Protein AF-A0A2U1YLT1-F1 (afdb_monomer_lite)

Structure (mmCIF, N/CA/C/O backbone):
data_AF-A0A2U1YLT1-F1
#
_entry.id   AF-A0A2U1YLT1-F1
#
loop_
_atom_site.group_PDB
_atom_site.id
_atom_site.type_symbol
_atom_site.label_atom_id
_atom_site.label_alt_id
_atom_site.label_comp_id
_atom_site.label_asym_id
_atom_site.label_entity_id
_atom_site.label_seq_id
_atom_site.pdbx_PDB_ins_code
_atom_site.Cartn_x
_atom_site.Cartn_y
_atom_site.Cartn_z
_atom_site.occupancy
_atom_site.B_iso_or_equiv
_atom_site.auth_seq_id
_atom_site.auth_comp_id
_atom_site.auth_asym_id
_atom_site.auth_atom_id
_atom_site.pdbx_PDB_model_num
ATOM 1 N N . MET A 1 1 ? -6.063 -16.477 11.594 1.00 53.56 1 MET A N 1
ATOM 2 C CA . MET A 1 1 ? -4.816 -16.171 10.864 1.00 53.56 1 MET A CA 1
ATOM 3 C C . MET A 1 1 ? -4.331 -14.795 11.285 1.00 53.56 1 MET A C 1
ATOM 5 O O . MET A 1 1 ? -5.065 -13.827 11.121 1.00 53.56 1 MET A O 1
ATOM 9 N N . THR A 1 2 ? -3.159 -14.718 11.905 1.00 67.62 2 THR A N 1
ATOM 10 C CA . THR A 1 2 ? -2.501 -13.465 12.298 1.00 67.62 2 THR A CA 1
ATOM 11 C C . THR A 1 2 ? -1.670 -12.962 11.119 1.00 67.62 2 THR A C 1
ATOM 13 O O . THR A 1 2 ? -0.755 -13.653 10.680 1.00 67.62 2 THR A O 1
ATOM 16 N N . SER A 1 3 ? -2.010 -11.790 10.576 1.00 83.56 3 SER A N 1
ATOM 17 C CA . SER A 1 3 ? -1.173 -11.070 9.610 1.00 83.56 3 SER A CA 1
ATOM 18 C C . SER A 1 3 ? -0.274 -10.082 10.352 1.00 83.56 3 SER A C 1
ATOM 20 O O . SER A 1 3 ? -0.711 -9.427 11.304 1.00 83.56 3 SER A O 1
ATOM 22 N N . GLN A 1 4 ? 0.992 -9.979 9.946 1.00 93.56 4 GLN A N 1
ATOM 23 C CA . GLN A 1 4 ? 1.921 -9.019 10.543 1.00 93.56 4 GLN A CA 1
ATOM 24 C C . GLN A 1 4 ? 1.755 -7.662 9.859 1.00 93.56 4 GLN A C 1
ATOM 26 O O . GLN A 1 4 ? 1.951 -7.542 8.651 1.00 93.56 4 GLN A O 1
ATOM 31 N N . LEU A 1 5 ? 1.403 -6.629 10.627 1.00 95.88 5 LEU A N 1
ATOM 32 C CA . LEU A 1 5 ? 1.296 -5.265 10.113 1.00 95.88 5 LEU A CA 1
ATOM 33 C C . LEU A 1 5 ? 2.694 -4.697 9.838 1.00 95.88 5 LEU A C 1
ATOM 35 O O . LEU A 1 5 ? 3.489 -4.558 10.764 1.00 95.88 5 LEU A O 1
ATOM 39 N N . LEU A 1 6 ? 2.963 -4.329 8.586 1.00 96.50 6 LEU A N 1
ATOM 40 C CA . LEU A 1 6 ? 4.212 -3.684 8.175 1.00 96.50 6 LEU A CA 1
ATOM 41 C C . LEU A 1 6 ? 4.083 -2.161 8.165 1.00 96.50 6 LEU A C 1
ATOM 43 O O . LEU A 1 6 ? 4.964 -1.457 8.649 1.00 96.50 6 LEU A O 1
ATOM 47 N N . ALA A 1 7 ? 2.973 -1.643 7.637 1.00 97.31 7 ALA A N 1
ATOM 48 C CA . ALA A 1 7 ? 2.704 -0.209 7.596 1.00 97.31 7 ALA A CA 1
ATOM 49 C C . ALA A 1 7 ? 1.202 0.091 7.579 1.00 97.31 7 ALA A C 1
ATOM 51 O O . ALA A 1 7 ? 0.380 -0.736 7.178 1.00 97.31 7 ALA A O 1
ATOM 52 N N . SER A 1 8 ? 0.825 1.307 7.981 1.00 97.69 8 SER A N 1
ATOM 53 C CA . SER A 1 8 ? -0.549 1.784 7.844 1.00 97.69 8 SER A CA 1
ATOM 54 C C . SER A 1 8 ? -0.614 3.273 7.543 1.00 97.69 8 SER A C 1
ATOM 56 O O . SER A 1 8 ? 0.020 4.074 8.227 1.00 97.69 8 SER A O 1
ATOM 58 N N . ALA A 1 9 ? -1.477 3.659 6.606 1.00 97.88 9 ALA A N 1
ATOM 59 C CA . ALA A 1 9 ? -1.624 5.036 6.148 1.00 97.88 9 ALA A CA 1
ATOM 60 C C . ALA A 1 9 ? -3.097 5.413 5.894 1.00 97.88 9 ALA A C 1
ATOM 62 O O . ALA A 1 9 ? -3.924 4.527 5.675 1.00 97.88 9 ALA A O 1
ATOM 63 N N . PRO A 1 10 ? -3.463 6.707 5.927 1.00 97.56 10 PRO A N 1
ATOM 64 C CA . PRO A 1 10 ? -4.837 7.141 5.676 1.00 97.56 10 PRO A CA 1
ATOM 65 C C . PRO A 1 10 ? -5.190 7.260 4.179 1.00 97.56 10 PRO A C 1
ATOM 67 O O . PRO A 1 10 ? -6.355 7.468 3.856 1.00 97.56 10 PRO A O 1
ATOM 70 N N . SER A 1 11 ? -4.228 7.109 3.262 1.00 97.88 11 SER A N 1
ATOM 71 C CA . SER A 1 11 ? -4.439 7.226 1.810 1.00 97.88 11 SER A CA 1
ATOM 72 C C . SER A 1 11 ? -3.653 6.178 1.013 1.00 97.88 11 SER A C 1
ATOM 74 O O . SER A 1 11 ? -2.680 5.619 1.526 1.00 97.88 11 SER A O 1
ATOM 76 N N . ILE A 1 12 ? -4.066 5.947 -0.242 1.00 97.69 12 ILE A N 1
ATOM 77 C CA . ILE A 1 12 ? -3.3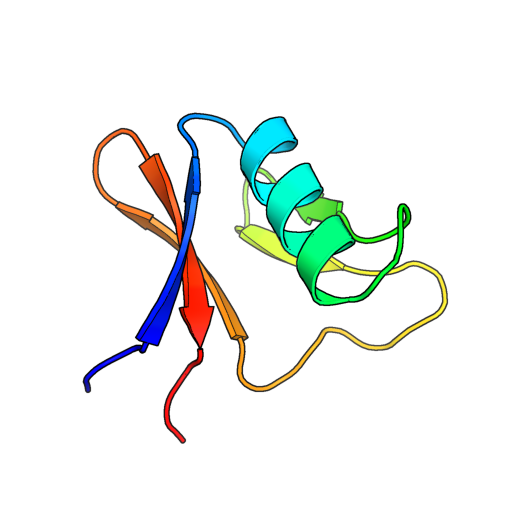72 5.064 -1.198 1.00 97.69 12 ILE A CA 1
ATOM 78 C C . ILE A 1 12 ? -1.935 5.546 -1.421 1.00 97.69 12 ILE A C 1
ATOM 80 O O . ILE A 1 12 ? -0.990 4.816 -1.146 1.00 97.69 12 ILE A O 1
ATOM 84 N N . ARG A 1 13 ? -1.756 6.822 -1.769 1.00 97.50 13 ARG A N 1
ATOM 85 C CA . ARG A 1 13 ? -0.429 7.416 -1.974 1.00 97.50 13 ARG A CA 1
ATOM 86 C C . ARG A 1 13 ? 0.527 7.186 -0.796 1.00 97.50 13 ARG A C 1
ATOM 88 O O . ARG A 1 13 ? 1.680 6.821 -0.983 1.00 97.50 13 ARG A O 1
ATOM 95 N N . GLN A 1 14 ? 0.065 7.378 0.439 1.00 98.00 14 GLN A N 1
ATOM 96 C CA . GLN A 1 14 ? 0.940 7.213 1.607 1.00 98.00 14 GLN A CA 1
ATOM 97 C C . GLN A 1 14 ? 1.240 5.742 1.933 1.00 98.00 14 GLN A C 1
ATOM 99 O O . GLN A 1 14 ? 2.300 5.447 2.496 1.00 98.00 14 GLN A O 1
ATOM 104 N N . ILE A 1 15 ? 0.337 4.805 1.603 1.00 98.19 15 ILE A N 1
ATOM 105 C CA . ILE A 1 15 ? 0.663 3.379 1.737 1.00 98.19 15 ILE A CA 1
ATOM 106 C C . ILE A 1 15 ? 1.628 2.943 0.631 1.00 98.19 15 ILE A C 1
ATOM 108 O O . ILE A 1 15 ? 2.570 2.218 0.933 1.00 98.19 15 ILE A O 1
ATOM 112 N N . GLU A 1 16 ? 1.490 3.467 -0.591 1.00 97.94 16 GLU A N 1
ATOM 113 C CA . GLU A 1 16 ? 2.463 3.273 -1.672 1.00 97.94 16 GLU A CA 1
ATOM 114 C C . GLU A 1 16 ? 3.852 3.762 -1.267 1.00 97.94 16 GLU A C 1
ATOM 116 O O . GLU A 1 16 ? 4.819 3.032 -1.443 1.00 97.94 16 GLU A O 1
ATOM 121 N N . GLU A 1 17 ? 3.977 4.953 -0.674 1.00 98.00 17 GLU A N 1
ATOM 122 C CA . GLU A 1 17 ? 5.260 5.467 -0.167 1.00 98.00 17 GLU A CA 1
ATOM 123 C C . GLU A 1 17 ? 5.887 4.522 0.870 1.00 98.00 17 GLU A C 1
ATOM 125 O O . GLU A 1 17 ? 7.100 4.314 0.882 1.00 98.00 17 GLU A O 1
ATOM 130 N N . SER A 1 18 ? 5.066 3.917 1.732 1.00 98.00 18 SER A N 1
ATOM 131 C CA . 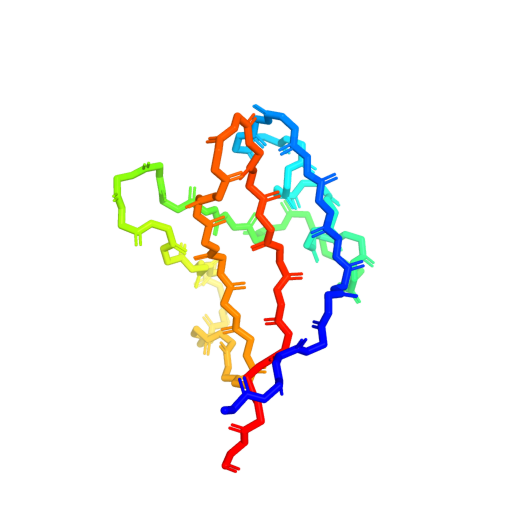SER A 1 18 ? 5.533 2.954 2.737 1.00 98.00 18 SER A CA 1
ATOM 132 C C . SER A 1 18 ? 6.003 1.642 2.100 1.00 98.00 18 SER A C 1
ATOM 134 O O . SER A 1 18 ? 7.038 1.103 2.485 1.00 98.00 18 SER A O 1
ATOM 136 N N . ILE A 1 19 ? 5.269 1.154 1.101 1.00 97.38 19 ILE A N 1
ATOM 137 C CA . ILE A 1 19 ? 5.600 -0.046 0.325 1.00 97.38 19 ILE A CA 1
ATOM 138 C C . ILE A 1 19 ? 6.905 0.152 -0.459 1.00 97.38 19 ILE A C 1
ATOM 140 O O . ILE A 1 19 ? 7.802 -0.687 -0.433 1.00 97.38 19 ILE A O 1
ATOM 144 N N . ASN A 1 20 ? 7.039 1.302 -1.108 1.00 97.44 20 ASN A N 1
ATOM 145 C CA . ASN A 1 20 ? 8.227 1.707 -1.847 1.00 97.44 20 ASN A CA 1
ATOM 146 C C . ASN A 1 20 ? 9.465 1.777 -0.937 1.00 97.44 20 ASN A C 1
ATOM 148 O O . ASN A 1 20 ? 10.510 1.221 -1.273 1.00 97.44 20 ASN A O 1
ATOM 152 N N . LYS A 1 21 ? 9.327 2.329 0.278 1.00 97.25 21 LYS A N 1
ATOM 153 C CA . LYS A 1 21 ? 10.390 2.294 1.299 1.00 97.25 21 LYS A CA 1
ATOM 154 C C . LYS A 1 21 ? 10.764 0.875 1.723 1.00 97.25 21 LYS A C 1
ATOM 156 O O . LYS A 1 21 ? 11.948 0.597 1.875 1.00 97.25 21 LYS A O 1
ATOM 161 N N . PHE A 1 22 ? 9.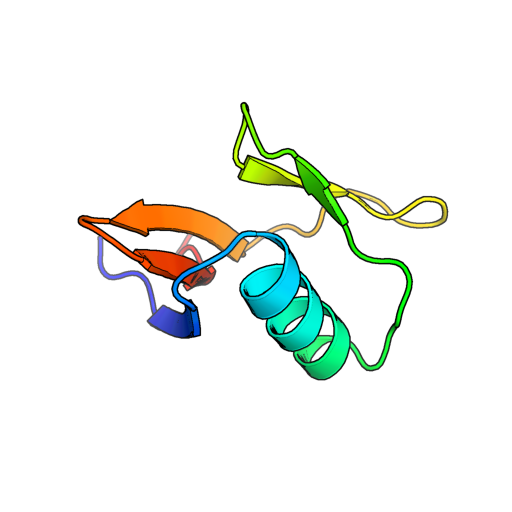786 -0.015 1.897 1.00 95.44 22 PHE A N 1
ATOM 162 C CA . PHE A 1 22 ? 10.034 -1.402 2.303 1.00 95.44 22 PHE A CA 1
ATOM 163 C C . PHE A 1 22 ? 10.914 -2.161 1.296 1.00 95.44 22 PHE A C 1
ATOM 165 O O . PHE A 1 22 ? 11.784 -2.926 1.700 1.00 95.44 22 PHE A O 1
ATOM 172 N N . TRP A 1 23 ? 10.736 -1.910 -0.004 1.00 94.88 23 TRP A N 1
ATOM 173 C CA . TRP A 1 23 ? 11.527 -2.543 -1.067 1.00 94.88 23 TRP A CA 1
ATOM 174 C C . TRP A 1 23 ? 12.612 -1.653 -1.685 1.00 94.88 23 TRP A C 1
ATOM 176 O O . TRP A 1 23 ? 13.147 -2.013 -2.735 1.00 94.88 23 TRP A O 1
ATOM 186 N N . CYS A 1 24 ? 12.938 -0.512 -1.071 1.00 95.25 24 CYS A N 1
ATOM 187 C CA . CYS A 1 24 ? 13.901 0.461 -1.604 1.00 95.25 24 CYS A CA 1
ATOM 188 C C . CYS A 1 24 ? 13.664 0.779 -3.097 1.00 95.25 24 CYS A C 1
ATOM 190 O O . CYS A 1 24 ? 14.586 0.758 -3.911 1.00 95.25 24 CYS A O 1
ATOM 192 N N . SER A 1 25 ? 12.407 1.022 -3.460 1.00 94.25 25 SER A N 1
ATOM 193 C CA . SER A 1 25 ? 11.938 1.291 -4.822 1.00 94.25 25 SER A CA 1
ATOM 194 C C . SER A 1 25 ? 11.026 2.518 -4.816 1.00 94.25 25 SER A C 1
ATOM 196 O O . SER A 1 25 ? 10.600 2.957 -3.757 1.00 94.25 25 SER A O 1
ATOM 198 N N . ASP A 1 26 ? 10.732 3.081 -5.981 1.00 95.38 26 ASP A N 1
ATOM 199 C CA . ASP A 1 26 ? 9.761 4.159 -6.214 1.00 95.38 26 ASP A CA 1
ATOM 200 C C . ASP A 1 26 ? 8.678 3.764 -7.242 1.00 95.38 26 ASP A C 1
ATOM 202 O O . ASP A 1 26 ? 7.813 4.569 -7.615 1.00 95.38 26 ASP A O 1
ATOM 206 N N . LYS A 1 27 ? 8.709 2.507 -7.697 1.00 96.50 27 LYS A N 1
ATOM 207 C CA . LYS A 1 27 ? 7.903 1.982 -8.804 1.00 96.50 27 LYS A CA 1
ATOM 208 C C . LYS A 1 27 ? 6.715 1.131 -8.370 1.00 96.50 27 LYS A C 1
ATOM 210 O O . LYS A 1 27 ? 5.874 0.830 -9.214 1.00 96.50 27 LYS A O 1
ATOM 215 N N . TYR A 1 28 ? 6.617 0.744 -7.098 1.00 96.56 28 TYR A N 1
ATOM 216 C CA . TYR A 1 28 ? 5.444 0.008 -6.631 1.00 96.56 28 TYR A CA 1
ATOM 217 C C . TYR A 1 28 ? 4.223 0.921 -6.611 1.00 96.56 28 TYR A C 1
ATOM 219 O O . TYR A 1 28 ? 4.297 2.075 -6.165 1.00 96.56 28 TYR A O 1
ATOM 227 N N . ARG A 1 29 ? 3.104 0.391 -7.094 1.00 97.31 29 ARG A N 1
ATOM 228 C CA . ARG A 1 29 ? 1.802 1.056 -7.109 1.00 97.31 29 ARG A CA 1
ATOM 229 C C . ARG A 1 29 ? 0.759 0.171 -6.448 1.00 97.31 29 ARG A C 1
ATOM 231 O O . ARG A 1 29 ? 0.910 -1.050 -6.418 1.00 97.31 29 ARG A O 1
ATOM 238 N N . VAL A 1 30 ? -0.270 0.801 -5.898 1.00 97.38 30 VAL A N 1
ATOM 239 C CA . VAL A 1 30 ? -1.426 0.132 -5.304 1.00 97.38 30 VAL A CA 1
ATOM 240 C C . VAL A 1 30 ? -2.658 0.562 -6.076 1.00 97.38 30 VAL A C 1
ATOM 242 O O . VAL A 1 30 ? -2.987 1.747 -6.115 1.00 97.38 30 VAL A O 1
ATOM 245 N N . ASP A 1 31 ? -3.349 -0.406 -6.666 1.00 96.00 31 ASP A N 1
ATOM 246 C CA . ASP A 1 31 ? -4.626 -0.142 -7.316 1.00 96.00 31 ASP A CA 1
ATOM 247 C C . ASP A 1 31 ? -5.657 0.327 -6.263 1.00 96.00 31 ASP A C 1
ATOM 249 O O . ASP A 1 31 ? -5.844 -0.340 -5.240 1.00 96.00 31 ASP A O 1
ATOM 253 N N . PRO A 1 32 ? -6.305 1.490 -6.436 1.00 94.50 32 PRO A N 1
ATOM 254 C CA . PRO A 1 32 ? -7.208 2.041 -5.429 1.00 94.50 32 PRO A CA 1
ATOM 255 C C . PRO A 1 32 ? -8.529 1.269 -5.286 1.00 94.50 32 PRO A C 1
ATOM 257 O O . PRO A 1 32 ? -9.189 1.408 -4.251 1.00 94.50 32 PRO A O 1
ATOM 260 N N . GLU A 1 33 ? -8.922 0.489 -6.295 1.00 94.19 33 GLU A N 1
ATOM 261 C CA . GLU A 1 33 ? -10.159 -0.292 -6.320 1.00 94.19 33 GLU A CA 1
ATOM 262 C C . GLU A 1 33 ? -9.919 -1.713 -5.810 1.00 94.19 33 GLU A C 1
ATOM 264 O O . GLU A 1 33 ? -10.657 -2.190 -4.944 1.00 94.19 33 GLU A O 1
ATOM 269 N N . THR A 1 34 ? -8.862 -2.372 -6.292 1.00 95.56 34 THR A N 1
ATOM 270 C CA . THR A 1 34 ? -8.571 -3.778 -5.964 1.00 95.56 34 THR A CA 1
ATOM 271 C C . THR A 1 34 ? -7.591 -3.946 -4.803 1.00 95.56 34 THR A C 1
ATOM 273 O O . THR A 1 34 ? -7.553 -5.007 -4.181 1.00 95.56 34 THR A O 1
ATOM 276 N N . LEU A 1 35 ? -6.829 -2.899 -4.460 1.00 96.25 35 LEU A N 1
ATOM 277 C CA . LEU A 1 35 ? -5.728 -2.917 -3.485 1.00 96.25 35 LEU A CA 1
ATOM 278 C C . LEU A 1 35 ? -4.580 -3.868 -3.852 1.00 96.25 35 LEU A C 1
ATOM 280 O O . LEU A 1 35 ? -3.750 -4.205 -3.001 1.00 96.25 35 LEU A O 1
ATOM 284 N N . GLU A 1 36 ? -4.500 -4.278 -5.115 1.00 96.00 36 GLU A N 1
ATOM 285 C CA . GLU A 1 36 ? -3.390 -5.078 -5.614 1.00 96.00 36 GLU A CA 1
ATOM 286 C C . GLU A 1 36 ? -2.109 -4.247 -5.707 1.00 96.00 36 GLU A C 1
ATOM 288 O O . GLU A 1 36 ? -2.116 -3.081 -6.108 1.00 96.00 36 GLU A O 1
ATOM 293 N N . ILE A 1 37 ? -0.989 -4.867 -5.330 1.00 96.44 37 ILE A N 1
ATOM 294 C CA . ILE A 1 37 ? 0.337 -4.263 -5.436 1.00 96.44 37 ILE A CA 1
ATOM 295 C C . ILE A 1 37 ? 0.927 -4.651 -6.788 1.00 96.44 37 ILE A C 1
ATOM 297 O O . ILE A 1 37 ? 1.123 -5.833 -7.061 1.00 96.44 37 ILE A O 1
ATOM 301 N N . THR A 1 38 ? 1.282 -3.668 -7.605 1.00 96.00 38 THR A N 1
ATOM 302 C CA . THR A 1 38 ? 1.897 -3.896 -8.917 1.00 96.00 38 THR A CA 1
ATOM 303 C C . THR A 1 38 ? 3.261 -3.225 -9.013 1.00 96.00 38 THR A C 1
ATOM 305 O O . THR A 1 38 ? 3.578 -2.278 -8.287 1.00 96.00 38 THR A O 1
ATOM 308 N N . HIS A 1 39 ? 4.096 -3.741 -9.909 1.00 94.94 39 HIS A N 1
ATOM 309 C CA . HIS A 1 39 ? 5.379 -3.155 -10.269 1.00 94.94 39 HIS A CA 1
ATOM 310 C C . HIS A 1 39 ? 5.594 -3.367 -11.777 1.00 94.94 39 HIS A C 1
ATOM 312 O O . HIS A 1 39 ? 5.377 -4.477 -12.253 1.00 94.94 39 HIS A O 1
ATOM 318 N N . PRO A 1 40 ? 6.042 -2.358 -12.545 1.00 93.81 40 PRO A N 1
ATOM 319 C CA . PRO A 1 40 ? 6.147 -2.462 -14.006 1.00 93.81 40 PRO A CA 1
ATOM 320 C C . PRO A 1 40 ? 7.137 -3.543 -14.467 1.00 93.81 40 PRO A C 1
ATOM 322 O O . PRO A 1 40 ? 6.877 -4.257 -15.426 1.00 93.81 40 PRO A O 1
ATOM 325 N N . ASP A 1 41 ? 8.254 -3.688 -13.749 1.00 93.44 41 ASP A N 1
ATOM 326 C CA . ASP A 1 41 ? 9.353 -4.587 -14.139 1.00 93.44 41 ASP A CA 1
ATOM 327 C C . ASP A 1 41 ? 9.414 -5.893 -13.321 1.00 93.44 41 ASP A C 1
ATOM 329 O O . ASP A 1 41 ? 10.369 -6.659 -13.437 1.00 93.44 41 ASP A O 1
ATOM 333 N N . ARG A 1 42 ? 8.466 -6.119 -12.400 1.00 89.88 42 ARG A N 1
ATOM 334 C CA . ARG A 1 42 ? 8.525 -7.234 -11.441 1.00 89.88 42 ARG A CA 1
ATOM 335 C C . ARG A 1 42 ? 7.162 -7.888 -11.311 1.00 89.88 42 ARG A C 1
ATOM 337 O O . ARG A 1 42 ? 6.135 -7.247 -11.491 1.00 89.88 42 ARG A O 1
ATOM 344 N N . LYS A 1 43 ? 7.165 -9.169 -10.952 1.00 89.25 43 LYS A N 1
ATOM 345 C CA . LYS A 1 43 ? 5.934 -9.872 -10.590 1.00 89.25 43 LYS A CA 1
ATOM 346 C C . LYS A 1 43 ? 5.305 -9.244 -9.346 1.00 89.25 43 LYS A C 1
ATOM 348 O O . LYS A 1 43 ? 6.011 -8.676 -8.509 1.00 89.25 43 LYS A O 1
ATOM 353 N N . THR A 1 44 ? 3.990 -9.403 -9.231 1.00 86.06 44 THR A N 1
ATOM 354 C CA . THR A 1 44 ? 3.232 -9.091 -8.020 1.00 86.06 44 THR A CA 1
ATOM 355 C C . THR A 1 44 ? 3.906 -9.738 -6.807 1.00 86.06 44 THR A C 1
ATOM 357 O O . THR A 1 44 ? 4.212 -10.931 -6.855 1.00 86.06 44 THR A O 1
ATOM 360 N N . PRO A 1 45 ? 4.187 -8.971 -5.742 1.00 87.44 45 PRO A N 1
ATOM 361 C CA . PRO A 1 45 ? 4.876 -9.497 -4.577 1.00 87.44 45 PRO A CA 1
ATOM 362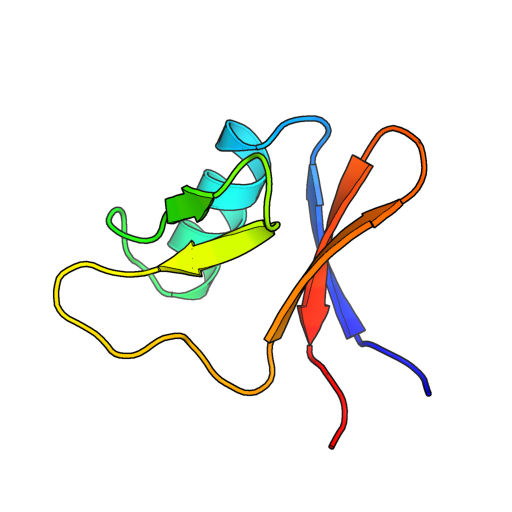 C C . PRO A 1 45 ? 3.986 -10.490 -3.820 1.00 87.44 45 PRO A C 1
ATOM 364 O O . PRO A 1 45 ? 2.870 -10.167 -3.419 1.00 87.44 45 PRO A O 1
ATOM 367 N N . GLU A 1 46 ? 4.506 -11.697 -3.617 1.00 90.19 46 GLU A N 1
ATOM 368 C CA . GLU A 1 46 ? 3.868 -12.745 -2.819 1.00 90.19 46 GLU A CA 1
ATOM 369 C C . GLU A 1 46 ? 4.128 -12.531 -1.319 1.00 90.19 46 GLU A C 1
ATOM 371 O O . GLU A 1 46 ? 5.083 -11.861 -0.919 1.00 90.19 46 GLU A O 1
ATOM 376 N N . GLY A 1 47 ? 3.276 -13.104 -0.464 1.00 92.12 47 GLY A N 1
ATOM 377 C CA . GLY A 1 47 ? 3.461 -13.053 0.991 1.00 92.12 47 GLY A CA 1
ATOM 378 C C . GLY A 1 47 ? 3.080 -11.719 1.640 1.00 92.12 47 GLY A C 1
ATOM 379 O O . GLY A 1 47 ? 3.269 -11.543 2.844 1.00 92.12 47 GLY A O 1
ATOM 380 N N . VAL A 1 48 ? 2.535 -10.772 0.875 1.00 95.25 48 VAL A N 1
ATOM 381 C CA . VAL A 1 48 ? 2.090 -9.466 1.362 1.00 95.25 48 VAL A CA 1
ATOM 382 C C . VAL A 1 48 ? 0.804 -9.022 0.679 1.00 95.25 48 VAL A C 1
ATOM 384 O O . VAL A 1 48 ? 0.479 -9.459 -0.420 1.00 95.25 48 VAL A O 1
ATOM 387 N N . ARG A 1 49 ? 0.060 -8.126 1.328 1.00 95.94 49 ARG A N 1
ATOM 388 C CA . ARG A 1 49 ? -1.164 -7.538 0.772 1.00 95.94 49 ARG A CA 1
ATOM 389 C C . ARG A 1 49 ? -1.407 -6.128 1.285 1.00 95.94 49 ARG A C 1
ATOM 391 O O . ARG A 1 49 ? -0.933 -5.767 2.367 1.00 95.94 49 ARG A O 1
ATOM 398 N N . VAL A 1 50 ? -2.231 -5.374 0.560 1.00 97.12 50 VAL A N 1
ATOM 399 C CA . VAL A 1 50 ? -2.868 -4.161 1.078 1.00 97.12 50 VAL A CA 1
ATOM 400 C C . VAL A 1 50 ? -4.335 -4.442 1.371 1.00 97.12 50 VAL A C 1
ATOM 402 O O . VAL A 1 50 ? -5.042 -5.032 0.565 1.00 97.12 50 VAL A O 1
ATOM 405 N N . ILE A 1 51 ? -4.806 -4.012 2.540 1.00 96.62 51 ILE A N 1
ATOM 406 C CA . ILE A 1 51 ? -6.229 -4.048 2.892 1.00 96.62 51 ILE A CA 1
ATOM 407 C C . ILE A 1 51 ? -6.697 -2.686 3.395 1.00 96.62 51 ILE A C 1
ATOM 409 O O . ILE A 1 51 ? -5.929 -1.922 3.986 1.00 96.62 51 ILE A O 1
ATOM 413 N N . LYS A 1 52 ? -7.989 -2.396 3.230 1.00 96.62 52 LYS A N 1
ATOM 414 C CA . LYS A 1 52 ? -8.649 -1.245 3.853 1.00 96.62 52 LYS A CA 1
ATOM 415 C C . LYS A 1 52 ? -9.337 -1.694 5.139 1.00 96.62 52 LYS A C 1
ATOM 417 O O . LYS A 1 52 ? -10.237 -2.527 5.112 1.00 96.62 52 LYS A O 1
ATOM 422 N N . LYS A 1 53 ? -8.923 -1.145 6.283 1.00 95.06 53 LYS A N 1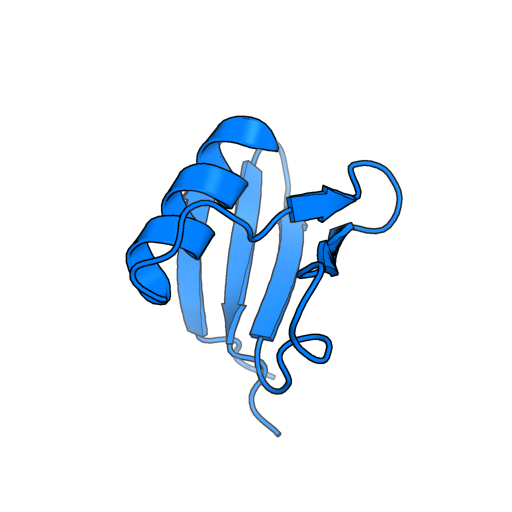
ATOM 423 C CA . LYS A 1 53 ? -9.510 -1.443 7.597 1.00 95.06 53 LYS A CA 1
ATOM 424 C C . LYS A 1 53 ? -9.880 -0.151 8.314 1.00 95.06 53 LYS A C 1
ATOM 426 O O . LYS A 1 53 ? -9.017 0.603 8.771 1.00 95.06 53 LYS A O 1
ATOM 431 N N . GLY A 1 54 ? -11.184 0.102 8.415 1.00 94.50 54 GLY A N 1
ATOM 432 C CA . GLY A 1 54 ? -11.709 1.386 8.872 1.00 94.50 54 GLY A CA 1
ATOM 433 C C . GLY A 1 54 ? -11.278 2.516 7.932 1.00 94.50 54 GLY A C 1
ATOM 434 O O . GLY A 1 54 ? -11.393 2.400 6.715 1.00 94.50 54 GLY A O 1
ATOM 435 N N . LYS A 1 55 ? -10.738 3.601 8.494 1.00 95.44 55 LYS A N 1
ATOM 436 C CA . LYS A 1 55 ? -10.262 4.775 7.738 1.00 95.44 55 LYS A CA 1
ATOM 437 C C . LYS A 1 55 ? -8.805 4.662 7.260 1.00 95.44 55 LYS A C 1
ATOM 439 O O . LYS A 1 55 ? -8.208 5.673 6.904 1.00 95.44 55 LYS A O 1
ATOM 444 N N . ARG A 1 56 ? -8.192 3.474 7.326 1.00 97.19 56 ARG A N 1
ATOM 445 C CA . ARG A 1 56 ? -6.767 3.289 7.014 1.00 97.19 56 ARG A CA 1
ATOM 446 C C . ARG A 1 56 ? -6.534 2.133 6.054 1.00 97.19 56 ARG A C 1
ATOM 448 O O . ARG A 1 56 ? -7.174 1.089 6.162 1.00 97.19 56 ARG A O 1
ATOM 455 N N . TYR A 1 57 ? -5.549 2.312 5.191 1.00 98.12 57 TYR A N 1
ATOM 456 C CA . TYR A 1 57 ? -4.920 1.255 4.417 1.00 98.12 57 TYR A CA 1
ATOM 457 C C . TYR A 1 57 ? -3.824 0.608 5.265 1.00 98.12 57 TYR A C 1
ATOM 459 O O . TYR A 1 57 ? -3.169 1.275 6.078 1.00 98.12 57 TYR A O 1
ATOM 467 N N . ARG A 1 58 ? -3.664 -0.704 5.129 1.00 97.69 58 ARG A N 1
ATOM 468 C CA . ARG A 1 58 ? -2.691 -1.509 5.865 1.00 97.69 58 ARG A CA 1
ATOM 469 C C . ARG A 1 58 ? -1.929 -2.377 4.890 1.00 97.69 58 ARG A C 1
ATOM 471 O O . ARG A 1 58 ? -2.555 -3.112 4.138 1.00 97.69 58 ARG A O 1
ATOM 478 N N . PHE A 1 59 ? -0.611 -2.290 4.944 1.00 97.50 59 PHE A N 1
ATOM 479 C CA . PHE A 1 59 ? 0.300 -3.204 4.278 1.00 97.50 59 PHE A CA 1
ATOM 480 C C . PHE A 1 59 ? 0.676 -4.286 5.290 1.00 97.50 59 PHE A C 1
ATOM 482 O O . PHE A 1 59 ? 1.197 -3.971 6.364 1.00 97.50 59 PHE A O 1
ATOM 489 N N . GLU A 1 60 ? 0.337 -5.537 4.996 1.00 96.88 60 GLU A N 1
ATOM 490 C CA . GLU A 1 60 ? 0.468 -6.663 5.922 1.00 96.88 60 GLU A CA 1
ATOM 491 C C . GLU A 1 60 ? 1.184 -7.834 5.245 1.00 96.88 60 GLU A C 1
ATOM 493 O O . GLU A 1 60 ? 0.938 -8.095 4.068 1.00 96.88 60 GLU A O 1
ATOM 498 N N . MET A 1 61 ? 2.009 -8.575 5.991 1.00 94.50 61 MET A N 1
ATOM 499 C CA . MET A 1 61 ? 2.459 -9.900 5.557 1.00 94.50 61 MET A CA 1
ATOM 500 C C . MET A 1 61 ? 1.326 -10.910 5.720 1.00 94.50 61 MET A C 1
ATOM 502 O O . MET A 1 61 ? 0.653 -10.953 6.757 1.00 94.50 61 MET A O 1
ATOM 506 N N . THR A 1 62 ? 1.130 -11.737 4.701 1.00 89.56 62 THR A N 1
ATOM 507 C CA . THR A 1 62 ? 0.245 -12.896 4.760 1.00 89.56 62 THR A CA 1
ATOM 508 C C . THR A 1 62 ? 1.051 -14.084 5.263 1.00 89.56 62 THR A C 1
ATOM 510 O O . THR A 1 62 ? 1.977 -14.530 4.592 1.00 89.56 62 THR A O 1
ATOM 513 N N . SER A 1 63 ? 0.706 -14.586 6.445 1.00 69.06 63 SER A N 1
ATOM 514 C CA . SER A 1 63 ? 1.194 -15.886 6.906 1.00 69.06 63 SER A CA 1
ATOM 515 C C . SER A 1 63 ? 0.605 -16.961 5.992 1.00 69.06 63 SER A C 1
ATOM 517 O O . SER A 1 63 ? -0.619 -16.993 5.835 1.00 69.06 63 SER A O 1
ATOM 519 N N . SER A 1 64 ? 1.471 -17.759 5.365 1.00 57.47 64 SER A N 1
ATOM 520 C CA . SER A 1 64 ? 1.095 -18.947 4.589 1.00 57.47 64 SER A CA 1
ATOM 521 C C . SER A 1 64 ? 0.311 -19.956 5.424 1.00 57.47 64 SER A C 1
ATOM 523 O O . SER A 1 64 ? 0.571 -20.041 6.648 1.00 57.47 64 SER A O 1
#

Radius of gyration: 10.89 Å; chains: 1; bounding box: 26×26×26 Å

Sequence (64 aa):
MTSQLLASAPSIRQIEESINKFWCSDKYRVDPETLEITHPDRKTPEGVRVIKKGKRYRFEMTSS

Secondary structure (DSSP, 8-state):
-PPEEEEEESSHHHHHHHHHHHTT-S--EE-TTT--EEBTTBPPPTTEEEEEETTEEEEEE---

Foldseek 3Di:
DDWAWQDKDLDQVVVLVSVCVVVVHNAWHADPPPRFIDGPVDDGDPQWTWDDDPSMITITGDDD

pLDDT: mean 93.22, std 8.77, range [53.56, 98.19]

=== Feature glossary ===
Legend for the data blocks above and below:

— What the protein is —

Sequence gives the chain of amino acids in standard one-letter code (A=alanine, C=cysteine, …, Y=tyrosine), read N→C. It is the only feature that is directly encoded by the gene; all structural features are derived from the folded form of this sequence.

The annotation block draws on four external resources. InterPro: which protein families and domains the sequence belongs to. GO: standardized terms for what the 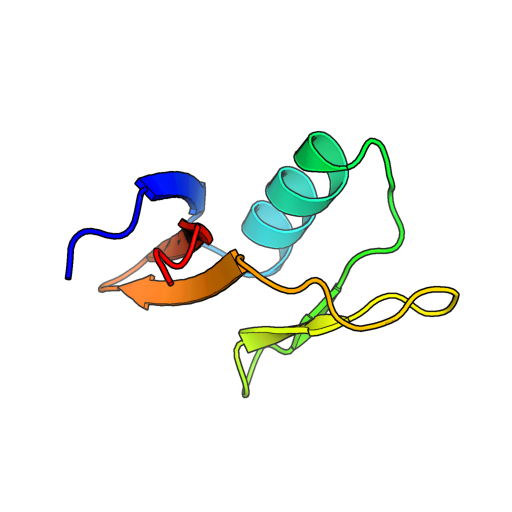protein does, what process it participates in, and where in the cell it acts. CATH: which structural fold it has in the CATH hierarchy. Organism: the species of origin.

— Where its atoms are —

Atomic coordinates in PDBx/mmCIF format — the same representation the Protein Data Bank distributes. Each line of the _atom_site loop places one backbone atom in Cartesian space (units: ångströms, origin: arbitrary).

Six rendered views show the 3D structure from the faces of a cube — i.e. along ±x, ±y, ±z. Rendering representation is drawn randomly per protein from cartoon (secondary-structure ribbons), sticks (backbone bonds), or molecular surface; coloring is either N→C rainbow (blue at the N-terminus through red at the C-terminus) or one color per chain.

— Local backbone conformation —

DSSP 8-state secondary structure assigns each residue one of H (α-helix), G (3₁₀-helix), I (π-helix), E (extended β-strand), B (isolated β-bridge), T (hydrogen-bonded turn), S (bend), or '-' (coil). The assignment is computed from backbone hydrogen-bond geometry via the Kabsch–Sander algorithm.

P-SEA three-state annotation labels each residue as helix, strand, or coil based purely on the geometry of the Cα trace. It serves as a fallback when the full backbone (and thus DSSP) is unavailable.

φ (phi) and ψ (psi) are the two rotatable backbone dihedrals per residue: φ is the C(i-1)–N–Cα–C torsion, ψ is the N–Cα–C–N(i+1) torsion, both in degrees on (−180°, 180°]. α-helical residues cluster near (−60°, −45°); β-strand residues near (−120°, +130°). A Ramachandran plot is simply a scatter of (φ, ψ) for every residue.

— Global shape and packing —

Radius of gyration (Rg) is the root-mean-square distance of Cα atoms from their centroid — a single number for overall size and compactness. A globular domain of N residues has Rg ≈ 2.2·N^0.38 Å; an extended or disordered chain has a much larger Rg. The Cα contact count is the number of residue pairs whose Cα atoms are within 8 Å and are more than four positions apart in sequence — a standard proxy for tertiary packing density. The bounding box is the smallest axis-aligned box enclosing all Cα atoms.

Accessible surface area quantifies burial. A residue with SASA near zero is packed into the hydrophobic core; one with SASA >100 Å² sits on the surface. Computed here via the Shrake–Rupley numerical algorithm with a 1.4 Å probe.

The contact map is a binary N×N matrix image: pixel (i, j) is dark where Cα_i and Cα_j are within 8 Å and |i−j|>4. Because the |i−j|>4 filter removes local helical contacts, off-diagonal stripes parallel to the main diagonal indicate parallel β-sheets; stripes perpendicular to it indicate antiparallel β-sheets. The Ramachandran plot scatters every residue's (φ, ψ) pair against the sterically allowed regions. The PAE heatmap renders the predicted-aligned-error matrix.

— Structural neighborhood —

A 3Di character summarizes, for each residue, the relative orientation of the Cα frame of its nearest spatial neighbor. Because it encodes fold topology rather than chemistry, 3Di alignments detect remote structural similarity that sequence alignment misses.

Structural nearest neighbors (via Foldseek easy-search vs the PDB). Reported per hit: target PDB id, E-value, and alignment TM-score. A TM-score above ~0.5 is the conventional threshold for 'same fold'.

— Confidence and disorder —

For AlphaFold models, the B-factor field carries pLDDT — the model's own estimate of local accuracy on a 0–100 scale. Regions with pLDDT<50 should be treated as essentially unmodeled; they often correspond to intrinsically disordered segments.

B-factor (Debye–Waller factor) reflects atomic displacement in the crystal lattice. It is an experimental observable (units Å²), not a prediction; low values mean the atom is pinned down, high values mean it moves or is heterogeneous across the crystal.

Predicted Aligned Error (PAE) is an AlphaFold confidence matrix: entry (i, j) is the expected error in the position of residue j, in ångströms, when the prediction is superimposed on the true structure at residue i. Low PAE within a block of residues means that block is internally rigid and well-predicted; high PAE between two blocks means their relative placement is uncertain even if each block individually is confident.